Protein 6LX0 (pdb70)

Structure (mmCIF, N/CA/C/O backbone):
data_6LX0
#
_entry.id   6LX0
#
_cell.length_a   47.301
_cell.length_b   47.301
_cell.length_c   120.500
_cell.angle_alpha   90.000
_cell.angle_beta   90.000
_cell.angle_gamma   90.000
#
_symmetry.space_group_name_H-M   'P 43 21 2'
#
loop_
_entity.id
_entity.type
_entity.pdbx_description
1 polymer 'Membrane protein'
2 water water
#
loop_
_atom_site.group_PDB
_atom_site.id
_atom_site.type_symbol
_atom_site.label_atom_id
_atom_site.label_alt_id
_atom_site.label_comp_id
_atom_site.label_asym_id
_atom_site.label_entity_id
_atom_site.label_seq_id
_atom_site.pdbx_PDB_ins_code
_atom_site.Cartn_x
_atom_site.Cartn_y
_atom_site.Cartn_z
_atom_site.occupancy
_atom_site.B_iso_or_equiv
_atom_site.auth_seq_id
_atom_site.auth_comp_id
_atom_site.auth_asym_id
_atom_site.auth_atom_id
_atom_site.pdbx_PDB_model_num
ATOM 1 N N . ASN A 1 77 ? 23.318 -6.569 -9.162 1.00 39.10 8 ASN A N 1
ATOM 2 C CA . ASN A 1 77 ? 23.031 -6.314 -10.569 1.00 36.09 8 ASN A CA 1
ATOM 3 C C . ASN A 1 77 ? 23.876 -7.244 -11.452 1.00 44.70 8 ASN A C 1
ATOM 4 O O . ASN A 1 77 ? 25.106 -7.106 -11.518 1.00 45.92 8 ASN A O 1
ATOM 9 N N . TYR A 1 78 ? 23.235 -8.179 -12.162 1.00 34.27 9 TYR A N 1
ATOM 10 C CA . TYR A 1 78 ? 23.976 -9.218 -12.872 1.00 32.31 9 TYR A CA 1
ATOM 11 C C . TYR A 1 78 ? 23.379 -9.454 -14.251 1.00 30.98 9 TYR A C 1
ATOM 12 O O . TYR A 1 78 ? 22.193 -9.202 -14.490 1.00 26.40 9 TYR A O 1
ATOM 21 N N . LYS A 1 79 ? 24.228 -9.942 -15.157 1.00 28.48 10 LYS A N 1
ATOM 22 C CA . LYS A 1 79 ? 23.830 -10.34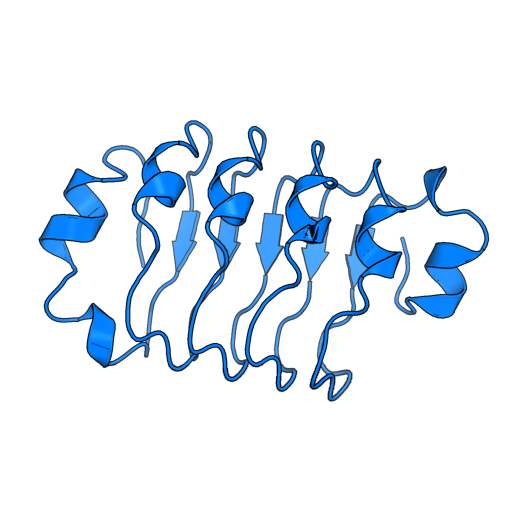5 -16.501 1.00 28.47 10 LYS A CA 1
ATOM 23 C C . LYS A 1 79 ? 24.077 -11.821 -16.757 1.00 33.77 10 LYS A C 1
ATOM 24 O O . LYS A 1 79 ? 23.948 -12.274 -17.903 1.00 32.73 10 LYS A O 1
ATOM 30 N N . ASP A 1 80 ? 24.487 -12.572 -15.744 1.00 31.21 11 ASP A N 1
ATOM 31 C CA . ASP A 1 80 ? 24.840 -13.968 -15.938 1.00 28.20 11 ASP A CA 1
ATOM 32 C C . ASP A 1 80 ? 24.336 -14.744 -14.738 1.00 28.54 11 ASP A C 1
ATOM 33 O O . ASP A 1 80 ? 24.572 -14.342 -13.596 1.00 25.21 11 ASP A O 1
ATOM 38 N N . LEU A 1 81 ? 23.628 -15.844 -15.001 1.00 26.56 12 LEU A N 1
ATOM 39 C CA . LEU A 1 81 ? 23.025 -16.597 -13.910 1.00 23.72 12 LEU A CA 1
ATOM 40 C C . LEU A 1 81 ? 24.096 -17.300 -13.088 1.00 25.41 12 LEU A C 1
ATOM 41 O O . LEU A 1 81 ? 24.087 -17.235 -11.853 1.00 25.51 12 LEU A O 1
ATOM 46 N N . ALA A 1 82 ? 25.043 -17.957 -13.763 1.00 27.94 13 ALA A N 1
ATOM 47 C CA . ALA A 1 82 ? 26.169 -18.571 -13.068 1.00 31.39 13 ALA A CA 1
ATOM 48 C C . ALA A 1 82 ? 26.859 -17.568 -12.157 1.00 31.81 13 ALA A C 1
ATOM 49 O O . ALA A 1 82 ? 27.165 -17.872 -10.998 1.00 30.54 13 ALA A O 1
ATOM 51 N N . GLU A 1 83 ? 27.087 -16.354 -12.659 1.00 32.40 14 GLU A N 1
ATOM 52 C CA . GLU A 1 83 ? 27.723 -15.324 -11.849 1.00 32.80 14 GLU A CA 1
ATOM 53 C C . GLU A 1 83 ? 26.842 -14.929 -10.672 1.00 33.82 14 GLU A C 1
ATOM 54 O O . GLU A 1 83 ? 27.324 -14.811 -9.537 1.00 32.32 14 GLU A O 1
ATOM 60 N N . ALA A 1 84 ? 25.547 -14.724 -10.924 1.00 26.73 15 ALA A N 1
ATOM 61 C CA . ALA A 1 84 ? 24.626 -14.375 -9.848 1.00 28.28 15 ALA A CA 1
ATOM 62 C C . ALA A 1 84 ? 24.625 -15.438 -8.757 1.00 31.64 15 ALA A C 1
ATOM 63 O O . ALA A 1 84 ? 24.571 -15.115 -7.565 1.00 28.38 15 ALA A O 1
ATOM 65 N N . LEU A 1 85 ? 24.703 -16.711 -9.146 1.00 29.35 16 LEU A N 1
ATOM 66 C CA . LEU A 1 85 ? 24.582 -17.809 -8.194 1.00 30.75 16 LEU A CA 1
ATOM 67 C C . LEU A 1 85 ? 25.793 -17.955 -7.282 1.00 37.47 16 LEU A C 1
ATOM 68 O O . LEU A 1 85 ? 25.731 -18.734 -6.326 1.00 39.31 16 LEU A O 1
ATOM 73 N N . GLN A 1 86 ? 26.889 -17.240 -7.548 1.00 37.91 17 GLN A N 1
ATOM 74 C CA . GLN A 1 86 ? 28.043 -17.327 -6.658 1.00 45.42 17 GLN A CA 1
ATOM 75 C C . GLN A 1 86 ? 27.762 -16.662 -5.314 1.00 46.74 17 GLN A C 1
ATOM 76 O O . GLN A 1 86 ? 28.320 -17.079 -4.293 1.00 48.69 17 GLN A O 1
ATOM 82 N N . ASN A 1 87 ? 26.912 -15.633 -5.291 1.00 40.69 18 ASN A N 1
ATOM 83 C CA . ASN A 1 87 ? 26.442 -15.020 -4.046 1.00 44.25 18 ASN A CA 1
ATOM 84 C C . ASN A 1 87 ? 24.949 -14.771 -4.171 1.00 38.23 18 ASN A C 1
ATOM 85 O O . ASN A 1 87 ? 24.501 -13.624 -4.277 1.00 38.36 18 ASN A O 1
ATOM 90 N N . PRO A 1 88 ? 24.141 -15.835 -4.128 1.00 39.69 19 PRO A N 1
ATOM 91 C CA . PRO A 1 88 ? 22.717 -15.701 -4.484 1.00 37.16 19 PRO A CA 1
ATOM 92 C C . PRO A 1 88 ? 21.951 -14.698 -3.645 1.00 35.27 19 PRO A C 1
ATOM 93 O O . PRO A 1 88 ? 20.869 -14.270 -4.063 1.00 33.17 19 PRO A O 1
ATOM 97 N N . LYS A 1 89 ? 22.462 -14.306 -2.483 1.00 37.46 20 LYS A N 1
ATOM 98 C CA . LYS A 1 89 ? 21.707 -13.419 -1.613 1.00 38.15 20 LYS A CA 1
ATOM 99 C C . LYS A 1 89 ? 22.011 -11.945 -1.851 1.00 36.93 20 LYS A C 1
ATOM 100 O O . LYS A 1 89 ? 21.297 -11.087 -1.319 1.00 40.19 20 LYS A O 1
ATOM 106 N N . GLU A 1 90 ? 23.027 -11.633 -2.647 1.00 33.38 21 GLU A N 1
ATOM 107 C CA . GLU A 1 90 ? 23.374 -10.261 -2.980 1.00 34.53 21 GLU A CA 1
ATOM 108 C C . GLU A 1 90 ? 22.752 -9.790 -4.293 1.00 36.10 21 GLU A C 1
ATOM 109 O O . GLU A 1 90 ? 22.974 -8.642 -4.696 1.00 33.57 21 GLU A O 1
ATOM 115 N N . VAL A 1 91 ? 21.985 -10.634 -4.971 1.00 25.82 22 VAL A N 1
ATOM 116 C CA . VAL A 1 91 ? 21.461 -10.306 -6.292 1.00 22.27 22 VAL A CA 1
ATOM 117 C C . VAL A 1 91 ? 20.061 -9.736 -6.127 1.00 20.85 22 VAL A C 1
ATOM 118 O O . VAL A 1 91 ? 19.152 -10.429 -5.652 1.00 19.40 22 VAL A O 1
ATOM 122 N N . ARG A 1 92 ? 19.883 -8.478 -6.535 1.00 24.11 23 ARG A N 1
ATOM 123 C CA . ARG A 1 92 ? 18.571 -7.846 -6.572 1.00 19.57 23 ARG A CA 1
ATOM 124 C C . ARG A 1 92 ? 18.070 -7.563 -7.980 1.00 16.07 23 ARG A C 1
ATOM 125 O O . ARG A 1 92 ? 16.860 -7.438 -8.172 1.00 17.91 23 ARG A O 1
ATOM 133 N N . ILE A 1 93 ? 18.955 -7.446 -8.955 1.00 15.57 24 ILE A N 1
ATOM 134 C CA . ILE A 1 93 ? 18.574 -7.166 -10.332 1.00 19.42 24 ILE A CA 1
ATOM 135 C C . ILE A 1 93 ? 19.317 -8.138 -11.229 1.00 19.37 24 ILE A C 1
ATOM 136 O O . ILE A 1 93 ? 20.549 -8.226 -11.168 1.00 17.36 24 ILE A O 1
ATOM 141 N N . LEU A 1 94 ? 18.573 -8.844 -12.084 1.00 15.77 25 LEU A N 1
ATOM 142 C CA . LEU A 1 94 ? 19.158 -9.833 -12.980 1.00 16.28 25 LEU A CA 1
ATOM 143 C C . LEU A 1 94 ? 18.574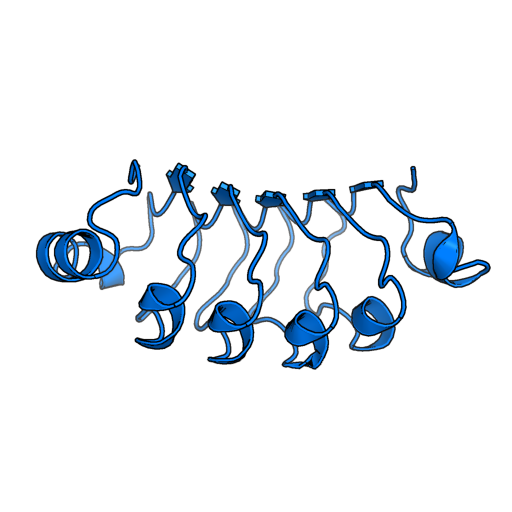 -9.645 -14.367 1.00 17.70 25 LEU A C 1
ATOM 144 O O . LEU A 1 94 ? 17.353 -9.683 -14.530 1.00 14.92 25 LEU A O 1
ATOM 149 N N . ASP A 1 95 ? 19.444 -9.447 -15.350 1.00 15.88 26 ASP A N 1
ATOM 150 C CA . ASP A 1 95 ? 19.059 -9.224 -16.740 1.00 18.02 26 ASP A CA 1
ATOM 151 C C . ASP A 1 95 ? 19.588 -10.392 -17.559 1.00 19.66 26 ASP A C 1
ATOM 152 O O . ASP A 1 95 ? 20.764 -10.417 -17.935 1.00 23.79 26 ASP A O 1
ATOM 157 N N . LEU A 1 96 ? 18.709 -11.353 -17.844 1.00 16.93 27 LEU A N 1
ATOM 158 C CA . LEU A 1 96 ? 19.027 -12.472 -18.715 1.00 17.12 27 LEU A CA 1
ATOM 159 C C . LEU A 1 96 ? 18.362 -12.351 -20.085 1.00 19.06 27 LEU A C 1
ATOM 160 O O . LEU A 1 96 ? 18.142 -13.362 -20.751 1.00 17.16 27 LEU A O 1
ATOM 165 N N . SER A 1 97 ? 18.058 -11.138 -20.531 1.00 19.10 28 SER A N 1
ATOM 166 C CA . SER A 1 97 ? 17.404 -10.979 -21.825 1.00 17.81 28 SER A CA 1
ATOM 167 C C . SER A 1 97 ? 18.369 -11.312 -22.958 1.00 21.18 28 SER A C 1
ATOM 168 O O . SER A 1 97 ? 19.588 -11.186 -22.818 1.00 18.10 28 SER A O 1
ATOM 171 N N . GLU A 1 98 ? 17.812 -11.795 -24.073 1.00 16.07 29 GLU A N 1
ATOM 172 C CA . GLU A 1 98 ? 18.590 -12.039 -25.283 1.00 19.88 29 GLU A CA 1
ATOM 173 C C . GLU A 1 98 ? 19.716 -13.046 -25.041 1.00 25.36 29 GLU A C 1
ATOM 174 O O . GLU A 1 98 ? 20.826 -12.891 -25.551 1.00 21.53 29 GLU A O 1
ATOM 180 N N . ASN A 1 99 ? 19.432 -14.099 -24.265 1.00 22.59 30 ASN A N 1
ATOM 181 C CA . ASN A 1 99 ? 20.435 -15.107 -23.939 1.00 24.10 30 ASN A CA 1
ATOM 182 C C . ASN A 1 99 ? 20.119 -16.475 -24.535 1.00 29.83 30 ASN A C 1
ATOM 183 O O . ASN A 1 99 ? 20.768 -17.463 -24.163 1.00 26.46 30 ASN A O 1
ATOM 188 N N . GLN A 1 100 ? 19.134 -16.557 -25.437 1.00 23.18 31 GLN A N 1
ATOM 189 C CA . GLN A 1 100 ? 18.781 -17.793 -26.146 1.00 24.85 31 GLN A CA 1
ATOM 190 C C . GLN A 1 100 ? 18.400 -18.936 -25.197 1.00 26.11 31 GLN A C 1
ATOM 191 O O . GLN A 1 100 ? 18.624 -20.113 -25.504 1.00 27.09 31 GLN A O 1
ATOM 197 N N . LEU A 1 101 ? 17.790 -18.614 -24.059 1.00 20.21 32 LEU A N 1
ATOM 198 C CA . LEU A 1 101 ? 17.455 -19.629 -23.058 1.00 21.34 32 LEU A CA 1
ATOM 199 C C . LEU A 1 101 ? 16.218 -20.422 -23.464 1.00 19.33 32 LEU A C 1
ATOM 200 O O . LEU A 1 101 ? 15.180 -19.842 -23.802 1.00 18.63 32 LEU A O 1
ATOM 205 N N . THR A 1 102 ? 16.311 -21.753 -23.401 1.00 17.20 33 THR A N 1
ATOM 206 C CA . THR A 1 102 ? 15.125 -22.575 -23.593 1.00 18.68 33 THR A CA 1
ATOM 207 C C . THR A 1 102 ? 14.509 -23.044 -22.285 1.00 19.45 33 THR A C 1
ATOM 208 O O . THR A 1 102 ? 13.311 -23.340 -22.256 1.00 20.50 33 THR A O 1
ATOM 212 N N . ILE A 1 103 ? 15.283 -23.087 -21.205 1.00 18.06 34 ILE A N 1
ATOM 213 C CA . ILE A 1 103 ? 14.745 -23.343 -19.878 1.00 18.56 34 ILE A CA 1
ATOM 214 C C . ILE A 1 103 ? 15.327 -22.334 -18.902 1.00 17.10 34 ILE A C 1
ATOM 215 O O . ILE A 1 103 ? 16.435 -21.821 -19.084 1.00 17.71 34 ILE A O 1
ATOM 220 N N . LEU A 1 104 ? 14.570 -22.068 -17.846 1.00 15.16 35 LEU A N 1
ATOM 221 C CA . LEU A 1 104 ? 15.072 -21.297 -16.727 1.00 17.48 35 LEU A CA 1
ATOM 222 C C . LEU A 1 104 ? 15.457 -22.272 -15.630 1.00 19.05 35 LEU A C 1
ATOM 223 O O . LEU A 1 104 ? 14.564 -22.917 -15.051 1.00 16.77 35 LEU A O 1
ATOM 228 N N . PRO A 1 105 ? 16.746 -22.407 -15.302 1.00 18.57 36 PRO A N 1
ATOM 229 C CA . PRO A 1 105 ? 17.164 -23.398 -14.299 1.00 17.47 36 PRO A CA 1
ATOM 230 C C . PRO A 1 105 ? 16.467 -23.187 -12.966 1.00 21.14 36 PRO A C 1
ATOM 231 O O . PRO A 1 105 ? 16.273 -22.054 -12.505 1.00 15.94 36 PRO A O 1
ATOM 235 N N . LYS A 1 106 ? 16.114 -24.300 -12.330 1.00 18.72 37 LYS A N 1
ATOM 236 C CA . LYS A 1 106 ? 15.487 -24.247 -11.015 1.00 20.08 37 LYS A CA 1
ATOM 237 C C . LYS A 1 106 ? 16.367 -23.568 -9.966 1.00 19.50 37 LYS A C 1
ATOM 238 O O . LYS A 1 106 ? 15.848 -23.121 -8.936 1.00 19.94 37 LYS A O 1
ATOM 244 N N . GLU A 1 107 ? 17.677 -23.471 -10.206 1.00 18.04 38 GLU A N 1
ATOM 245 C CA . GLU A 1 107 ? 18.560 -22.743 -9.305 1.00 24.42 38 GLU A CA 1
ATOM 246 C C . GLU A 1 107 ? 18.227 -21.258 -9.221 1.00 23.06 38 GLU A C 1
ATOM 247 O O . GLU A 1 107 ? 18.732 -20.584 -8.314 1.00 22.54 38 GLU A O 1
ATOM 253 N N . ILE A 1 108 ? 17.412 -20.736 -10.142 1.00 18.45 39 ILE A N 1
ATOM 254 C CA . ILE A 1 108 ? 16.947 -19.354 -10.041 1.00 21.23 39 ILE A CA 1
ATOM 255 C C . ILE A 1 108 ? 16.295 -19.119 -8.686 1.00 20.42 39 ILE A C 1
ATOM 256 O O . ILE A 1 108 ? 16.326 -18.004 -8.159 1.00 22.67 39 ILE A O 1
ATOM 261 N N . GLY A 1 109 ? 15.725 -20.167 -8.084 1.00 19.68 40 GLY A N 1
ATOM 262 C CA . GLY A 1 109 ? 15.041 -20.043 -6.812 1.00 18.73 40 GLY A CA 1
ATOM 263 C C . GLY A 1 109 ? 15.933 -19.664 -5.648 1.00 18.91 40 GLY A C 1
ATOM 264 O O . GLY A 1 109 ? 15.409 -19.281 -4.601 1.00 20.47 40 GLY A O 1
ATOM 265 N N . LYS A 1 110 ? 17.254 -19.749 -5.793 1.00 19.19 41 LYS A N 1
ATOM 266 C CA . LYS A 1 110 ? 18.118 -19.364 -4.684 1.00 21.39 41 LYS A CA 1
ATOM 267 C C . LYS A 1 110 ? 18.299 -17.854 -4.575 1.00 24.80 41 LYS A C 1
ATOM 268 O O . LYS A 1 110 ? 18.806 -17.381 -3.549 1.00 22.82 41 LYS A O 1
ATOM 274 N N . LEU A 1 111 ? 17.878 -17.095 -5.591 1.00 17.72 42 LEU A N 1
ATOM 275 C CA . LEU A 1 111 ? 18.037 -15.636 -5.610 1.00 19.30 42 LEU A CA 1
ATOM 276 C C . LEU A 1 111 ? 16.858 -14.991 -4.882 1.00 20.30 42 LEU A C 1
ATOM 277 O O . LEU A 1 111 ? 16.018 -14.296 -5.460 1.00 20.32 42 LEU A O 1
ATOM 282 N N . GLN A 1 112 ? 16.807 -15.213 -3.573 1.00 17.29 43 GLN A N 1
ATOM 283 C CA . GLN A 1 112 ? 15.569 -14.853 -2.899 1.00 18.40 43 GLN A CA 1
ATOM 284 C C . GLN A 1 112 ? 15.459 -13.361 -2.595 1.00 14.69 43 GLN A C 1
ATOM 285 O O . GLN A 1 112 ? 14.390 -12.919 -2.176 1.00 19.23 43 GLN A O 1
ATOM 291 N N . LYS A 1 113 ? 16.497 -12.569 -2.841 1.00 18.49 44 LYS A N 1
ATOM 292 C CA . LYS A 1 113 ? 16.379 -11.114 -2.718 1.00 20.55 44 LYS A CA 1
ATOM 293 C C . LYS A 1 113 ? 16.040 -10.445 -4.040 1.00 22.01 44 LYS A C 1
ATOM 294 O O . LYS A 1 113 ? 15.945 -9.212 -4.095 1.00 17.79 44 LYS A O 1
ATOM 300 N N . LEU A 1 114 ? 15.873 -11.229 -5.100 1.00 18.35 45 LEU A N 1
ATOM 301 C CA . LEU A 1 114 ? 15.689 -10.678 -6.435 1.00 16.11 45 LEU A CA 1
ATOM 302 C C . LEU A 1 114 ? 14.442 -9.808 -6.475 1.00 16.33 45 LEU A C 1
ATOM 303 O O . LEU A 1 114 ? 13.368 -10.230 -6.038 1.00 16.32 45 LEU A O 1
ATOM 308 N N . GLN A 1 115 ? 14.585 -8.585 -6.993 1.00 15.93 46 GLN A N 1
ATOM 309 C CA . GLN A 1 115 ? 13.443 -7.686 -7.132 1.00 14.16 46 GLN A CA 1
ATOM 310 C C . GLN A 1 115 ? 13.032 -7.422 -8.576 1.00 12.51 46 GLN A C 1
ATOM 311 O O . GLN A 1 115 ? 11.848 -7.177 -8.834 1.00 14.53 46 GLN A O 1
ATOM 317 N N . LEU A 1 116 ? 13.960 -7.459 -9.521 1.00 13.64 47 LEU A N 1
ATOM 318 C CA . LEU A 1 116 ? 13.623 -7.290 -10.929 1.00 14.92 47 LEU A CA 1
ATOM 319 C C . LEU A 1 116 ? 14.350 -8.346 -11.741 1.00 14.75 47 LEU A C 1
ATOM 320 O O . LEU A 1 116 ? 15.573 -8.487 -11.625 1.00 17.04 47 LEU A O 1
ATOM 325 N N . LEU A 1 117 ? 13.603 -9.052 -12.593 1.00 12.41 48 LEU A N 1
ATOM 326 C CA . LE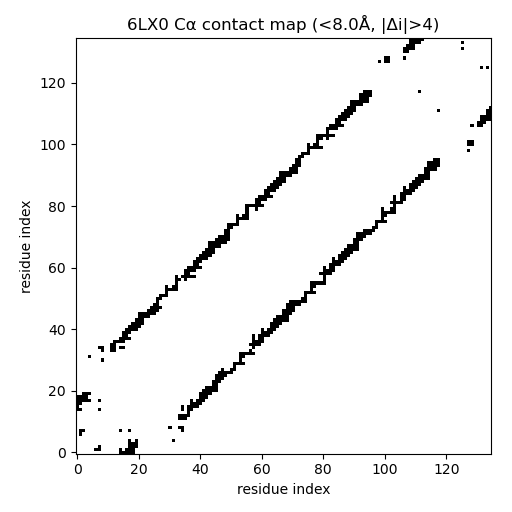U A 1 117 ? 14.134 -10.142 -13.412 1.00 13.32 48 LEU A CA 1
ATOM 327 C C . LEU A 1 117 ? 13.685 -9.928 -14.850 1.00 13.43 48 LEU A C 1
ATOM 328 O O . LEU A 1 117 ? 12.477 -9.907 -15.118 1.00 12.11 48 LEU A O 1
ATOM 333 N N . ASP A 1 118 ? 14.654 -9.777 -15.777 1.00 12.46 49 ASP A N 1
ATOM 334 C CA . ASP A 1 118 ? 14.372 -9.555 -17.202 1.00 14.82 49 ASP A CA 1
ATOM 335 C C . ASP A 1 118 ? 14.764 -10.818 -17.959 1.00 14.01 49 ASP A C 1
ATOM 336 O O . ASP A 1 118 ? 15.953 -11.143 -18.075 1.00 15.48 49 ASP A O 1
ATOM 341 N N . LEU A 1 119 ? 13.768 -11.512 -18.503 1.00 13.40 50 LEU A N 1
ATOM 342 C CA . LEU A 1 119 ? 13.989 -12.711 -19.303 1.00 14.02 50 LEU A CA 1
ATOM 343 C C . LEU A 1 119 ? 13.489 -12.539 -20.735 1.00 15.47 50 LEU A C 1
ATOM 344 O O . LEU A 1 119 ? 13.248 -13.531 -21.419 1.00 12.64 50 LEU A O 1
ATOM 349 N N . SER A 1 120 ? 13.324 -11.302 -21.198 1.00 14.74 51 SER A N 1
ATOM 350 C CA . SER A 1 120 ? 12.690 -11.100 -22.493 1.00 15.48 51 SER A CA 1
ATOM 351 C C . SER A 1 120 ? 13.611 -11.526 -23.641 1.00 16.74 51 SER A C 1
ATOM 352 O O . SER A 1 120 ? 14.836 -11.574 -23.512 1.00 15.15 51 SER A O 1
ATOM 355 N N . ARG A 1 121 ? 12.991 -11.844 -24.781 1.00 12.56 52 ARG A N 1
ATOM 356 C CA . ARG A 1 121 ? 13.699 -12.288 -25.986 1.00 15.27 52 ARG A CA 1
ATOM 357 C C . ARG A 1 121 ? 14.600 -13.495 -25.690 1.00 14.27 52 ARG A C 1
ATOM 358 O O . ARG A 1 121 ? 15.819 -13.458 -25.858 1.00 16.88 52 ARG A O 1
ATOM 366 N N . ASN A 1 122 ? 13.974 -14.567 -25.216 1.00 15.80 53 ASN A N 1
ATOM 367 C CA . ASN A 1 122 ? 14.634 -15.864 -25.084 1.00 16.08 53 ASN A CA 1
ATOM 368 C C . ASN A 1 122 ? 13.702 -16.865 -25.764 1.00 16.34 53 ASN A C 1
ATOM 369 O O . ASN A 1 122 ? 12.855 -16.505 -26.593 1.00 18.90 53 ASN A O 1
ATOM 374 N N . ARG A 1 123 ? 13.850 -18.163 -25.450 1.00 15.31 54 ARG A N 1
ATOM 375 C CA . ARG A 1 123 ? 12.997 -19.172 -26.075 1.00 17.12 54 ARG A CA 1
ATOM 376 C C . ARG A 1 123 ? 12.263 -20.005 -25.033 1.00 18.71 54 ARG A C 1
ATOM 377 O O . ARG A 1 123 ? 11.967 -21.175 -25.274 1.00 13.99 54 ARG A O 1
ATOM 385 N N . LEU A 1 124 ? 11.949 -19.404 -23.882 1.00 14.08 55 LEU A N 1
ATOM 386 C CA . LEU A 1 124 ? 11.371 -20.153 -22.774 1.00 16.92 55 LEU A CA 1
ATOM 387 C C . LEU A 1 124 ? 10.012 -20.730 -23.152 1.00 16.99 55 LEU A C 1
ATOM 388 O O . LEU A 1 124 ? 9.231 -20.100 -23.862 1.00 13.12 55 LEU A O 1
ATOM 393 N N . ILE A 1 125 ? 9.724 -21.927 -22.638 1.00 13.52 56 ILE A N 1
ATOM 394 C CA . ILE A 1 125 ? 8.470 -22.622 -22.909 1.00 15.08 56 ILE A CA 1
ATOM 395 C C . ILE A 1 125 ? 7.570 -22.576 -21.685 1.00 13.44 56 ILE A C 1
ATOM 396 O O . ILE A 1 125 ? 6.341 -22.517 -21.792 1.00 14.70 56 ILE A O 1
ATOM 401 N N . THR A 1 126 ? 8.170 -22.608 -20.507 1.00 13.13 57 THR A N 1
ATOM 402 C CA . THR A 1 126 ? 7.410 -22.392 -19.284 1.00 14.19 57 THR A CA 1
ATOM 403 C C . THR A 1 126 ? 8.398 -21.923 -18.222 1.00 13.77 57 THR A C 1
ATOM 404 O O . THR A 1 126 ? 9.554 -21.595 -18.526 1.00 14.37 57 THR A O 1
ATOM 408 N N . LEU A 1 127 ? 7.929 -21.855 -16.977 1.00 11.78 58 LEU A N 1
ATOM 409 C CA . LEU A 1 127 ? 8.750 -21.480 -15.842 1.00 13.94 58 LEU A CA 1
ATOM 410 C C . LEU A 1 127 ? 8.760 -22.611 -14.823 1.00 12.60 58 LEU A C 1
ATOM 411 O O . LEU A 1 127 ? 7.734 -23.270 -14.631 1.00 15.16 58 LEU A O 1
ATOM 416 N N . PRO A 1 128 ? 9.879 -22.851 -14.152 1.00 13.88 59 PRO A N 1
ATOM 417 C CA . PRO A 1 128 ? 9.884 -23.855 -13.081 1.00 16.00 59 PRO A CA 1
ATOM 418 C C . PRO A 1 128 ? 9.037 -23.394 -11.907 1.00 20.09 59 PRO A C 1
ATOM 419 O O . PRO A 1 128 ? 8.887 -22.194 -11.647 1.00 15.69 59 PRO A O 1
ATOM 423 N N . LYS A 1 129 ? 8.499 -24.370 -11.170 1.00 20.61 60 LYS A N 1
ATOM 424 C CA . LYS A 1 129 ? 7.680 -24.035 -10.013 1.00 23.17 60 LYS A CA 1
ATOM 425 C C . LYS A 1 129 ? 8.495 -23.321 -8.945 1.00 18.11 60 LYS A C 1
ATOM 426 O O . LYS A 1 129 ? 7.919 -22.602 -8.120 1.00 19.28 60 LYS A O 1
ATOM 432 N N . GLU A 1 130 ? 9.824 -23.461 -8.983 1.00 18.54 61 GLU A N 1
ATOM 433 C CA . GLU A 1 130 ? 10.724 -22.777 -8.060 1.00 18.60 61 GLU A CA 1
ATOM 434 C C . GLU A 1 130 ? 10.678 -21.262 -8.203 1.00 20.20 61 GLU A C 1
ATOM 435 O O . GLU A 1 130 ? 11.222 -20.559 -7.345 1.00 21.50 61 GLU A O 1
ATOM 441 N N . ILE A 1 131 ? 10.072 -20.747 -9.272 1.00 18.22 62 ILE A N 1
ATOM 442 C CA . ILE A 1 131 ? 9.851 -19.311 -9.377 1.00 20.37 62 ILE A CA 1
ATOM 443 C C . ILE A 1 131 ? 9.105 -18.795 -8.148 1.00 18.50 62 ILE A C 1
ATOM 444 O O . ILE A 1 131 ? 9.239 -17.626 -7.774 1.00 19.32 62 ILE A O 1
ATOM 449 N N . GLU A 1 132 ? 8.336 -19.663 -7.476 1.00 17.90 63 GLU A N 1
ATOM 450 C CA . GLU A 1 132 ? 7.604 -19.257 -6.282 1.00 18.77 63 GLU A CA 1
ATOM 451 C C . GLU A 1 132 ? 8.519 -18.733 -5.177 1.00 18.58 63 GLU A C 1
ATOM 452 O O . GLU A 1 132 ? 8.047 -18.009 -4.300 1.00 19.36 63 GLU A O 1
ATOM 458 N N . ARG A 1 133 ? 9.805 -19.078 -5.191 1.00 16.16 64 ARG A N 1
ATOM 459 C CA . ARG A 1 133 ? 10.695 -18.633 -4.120 1.00 20.49 64 ARG A CA 1
ATOM 460 C C . ARG A 1 133 ? 11.148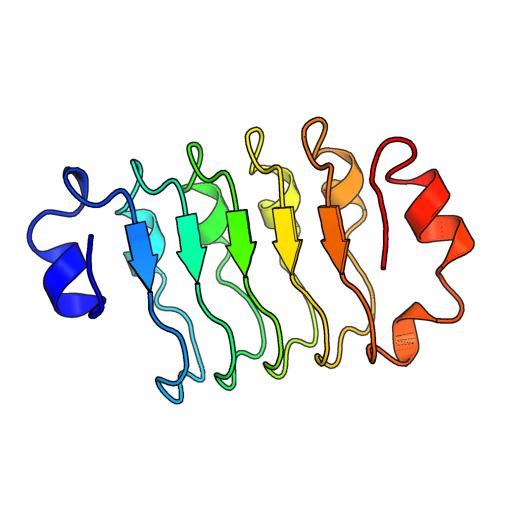 -17.183 -4.263 1.00 20.90 64 ARG A C 1
ATOM 461 O O . ARG A 1 133 ? 11.757 -16.649 -3.322 1.00 17.70 64 ARG A O 1
ATOM 469 N N . LEU A 1 134 ? 10.874 -16.541 -5.404 1.00 15.67 65 LEU A N 1
ATOM 470 C CA . LEU A 1 134 ? 11.280 -15.152 -5.645 1.00 17.36 65 LEU A CA 1
ATOM 471 C C . LEU A 1 134 ? 10.266 -14.203 -4.999 1.00 18.29 65 LEU A C 1
ATOM 472 O O . LEU A 1 134 ? 9.593 -13.400 -5.655 1.00 17.05 65 LEU A O 1
ATOM 477 N N . GLN A 1 135 ? 10.162 -14.317 -3.665 1.00 16.89 66 GLN A N 1
ATOM 478 C CA . GLN A 1 135 ? 9.100 -13.644 -2.925 1.00 17.05 66 GLN A CA 1
ATOM 479 C C . GLN A 1 135 ? 9.268 -12.133 -2.850 1.00 19.27 66 GLN A C 1
ATOM 480 O O . GLN A 1 135 ? 8.314 -11.436 -2.470 1.00 22.54 66 GLN A O 1
ATOM 486 N N . ASN A 1 136 ? 10.441 -11.612 -3.179 1.00 15.73 67 ASN A N 1
ATOM 487 C CA . ASN A 1 136 ? 10.661 -10.174 -3.232 1.00 17.46 67 ASN A CA 1
ATOM 488 C C . ASN A 1 136 ? 10.553 -9.604 -4.640 1.00 19.36 67 ASN A C 1
ATOM 489 O O . ASN A 1 136 ? 10.800 -8.405 -4.831 1.00 16.45 67 ASN A O 1
ATOM 494 N N . LEU A 1 137 ? 10.176 -10.424 -5.620 1.00 15.59 68 LEU A N 1
ATOM 495 C CA . LEU A 1 137 ? 10.181 -9.988 -7.010 1.00 14.40 68 LEU A CA 1
ATOM 496 C C . LEU A 1 137 ? 9.076 -8.968 -7.252 1.00 15.20 68 LEU A C 1
ATOM 497 O O . LEU A 1 137 ? 7.921 -9.194 -6.884 1.00 15.31 68 LEU A O 1
ATOM 502 N N . LEU A 1 138 ? 9.434 -7.859 -7.899 1.00 14.84 69 LEU A N 1
ATOM 503 C CA . LEU A 1 138 ? 8.519 -6.771 -8.209 1.00 13.11 69 LEU A CA 1
ATOM 504 C C . LEU A 1 138 ? 8.143 -6.689 -9.679 1.00 15.14 69 LEU A C 1
ATOM 505 O O . LEU A 1 138 ? 7.021 -6.278 -9.998 1.00 13.95 69 LEU A O 1
ATOM 510 N N . SER A 1 139 ? 9.071 -7.020 -10.580 1.00 13.81 70 SER A N 1
ATOM 511 C CA . SER A 1 139 ? 8.817 -6.969 -12.017 1.00 14.62 70 SER A CA 1
ATOM 512 C C . SER A 1 139 ? 9.397 -8.227 -12.631 1.00 14.80 70 SER A C 1
ATOM 513 O O . SER A 1 139 ? 10.525 -8.600 -12.309 1.00 12.98 70 SER A O 1
ATOM 516 N N . LEU A 1 140 ? 8.637 -8.871 -13.518 1.00 15.53 71 LEU A N 1
ATOM 517 C CA . LEU A 1 140 ? 9.082 -10.079 -14.213 1.00 11.12 71 LEU A CA 1
ATOM 518 C C . LEU A 1 140 ? 8.777 -9.885 -15.693 1.00 13.69 71 LEU A C 1
ATOM 519 O O . LEU A 1 140 ? 7.607 -9.760 -16.072 1.00 12.23 71 LEU A O 1
ATOM 524 N N . ASP A 1 141 ? 9.821 -9.827 -16.528 1.00 12.29 72 ASP A N 1
ATOM 525 C CA . ASP A 1 141 ? 9.664 -9.564 -17.958 1.00 12.64 72 ASP A CA 1
ATOM 526 C C . ASP A 1 141 ? 9.916 -10.863 -18.721 1.00 12.35 72 ASP A C 1
ATOM 527 O O . ASP A 1 141 ? 11.057 -11.331 -18.808 1.00 13.77 72 ASP A O 1
ATOM 532 N N . LEU A 1 142 ? 8.848 -11.426 -19.286 1.00 11.08 73 LEU A N 1
ATOM 533 C CA . LEU A 1 142 ? 8.923 -12.612 -20.127 1.00 11.76 73 LEU A CA 1
ATOM 534 C C . LEU A 1 142 ? 8.476 -12.314 -21.559 1.00 14.89 73 LEU A C 1
ATOM 535 O O . LEU A 1 142 ? 8.121 -13.235 -22.305 1.00 11.58 73 LEU A O 1
ATOM 540 N N . ASN A 1 143 ? 8.482 -11.036 -21.950 1.00 13.30 74 ASN A N 1
ATOM 541 C CA . ASN A 1 143 ? 8.073 -10.658 -23.297 1.00 13.40 74 ASN A CA 1
ATOM 542 C C . ASN A 1 143 ? 8.910 -11.397 -24.335 1.00 15.19 74 ASN A C 1
ATOM 543 O O . ASN A 1 143 ? 10.115 -11.579 -24.160 1.00 12.53 74 ASN A O 1
ATOM 548 N N . GLU A 1 144 ? 8.265 -11.821 -25.429 1.00 13.21 75 GLU A N 1
ATOM 549 C CA . GLU A 1 144 ? 8.977 -12.388 -26.581 1.00 15.18 75 GLU A CA 1
ATOM 550 C C . GLU A 1 144 ? 9.757 -13.654 -26.206 1.00 14.22 75 GLU A C 1
ATOM 551 O O . GLU A 1 144 ? 10.965 -13.776 -26.434 1.00 15.13 75 GLU A O 1
ATOM 557 N N . ASN A 1 145 ? 9.040 -14.609 -25.625 1.00 14.46 76 ASN A N 1
ATOM 558 C CA . ASN A 1 145 ? 9.565 -15.962 -25.484 1.00 11.97 76 ASN A CA 1
ATOM 559 C C . ASN A 1 145 ? 8.678 -16.915 -26.276 1.00 15.57 76 ASN A C 1
ATOM 560 O O . ASN A 1 145 ? 8.083 -16.507 -27.281 1.00 13.84 76 ASN A O 1
ATOM 565 N N . GLN A 1 146 ? 8.577 -18.175 -25.845 1.00 16.37 77 GLN A N 1
ATOM 566 C CA . GLN A 1 146 ? 7.714 -19.163 -26.499 1.00 16.98 77 GLN A CA 1
ATOM 5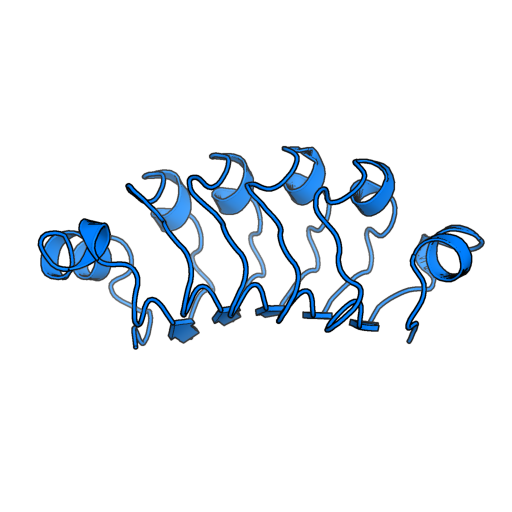67 C C . GLN A 1 146 ? 6.815 -19.840 -25.473 1.00 17.50 77 GLN A C 1
ATOM 568 O O . GLN A 1 146 ? 6.503 -21.033 -25.578 1.00 16.81 77 GLN A O 1
ATOM 574 N N . LEU A 1 147 ? 6.376 -19.081 -24.470 1.00 14.83 78 LEU A N 1
ATOM 575 C CA . LEU A 1 147 ? 5.669 -19.666 -23.334 1.00 12.87 78 LEU A CA 1
ATOM 576 C C . LEU A 1 147 ? 4.313 -20.220 -23.760 1.00 14.36 78 LEU A C 1
ATOM 577 O O . LEU A 1 147 ? 3.525 -19.528 -24.414 1.00 13.68 78 LEU A O 1
ATOM 582 N N . THR A 1 148 ? 4.038 -21.474 -23.394 1.00 15.47 79 THR A N 1
ATOM 583 C CA . THR A 1 148 ? 2.713 -22.045 -23.621 1.00 18.23 79 THR A CA 1
ATOM 584 C C . THR A 1 148 ? 1.863 -22.118 -22.369 1.00 15.97 79 THR A C 1
ATOM 585 O O . THR A 1 148 ? 0.627 -22.117 -22.468 1.00 14.33 79 THR A O 1
ATOM 589 N N . THR A 1 149 ? 2.490 -22.153 -21.203 1.00 15.04 80 THR A N 1
ATOM 590 C CA . THR A 1 149 ? 1.776 -22.238 -19.945 1.00 16.66 80 THR A CA 1
ATOM 591 C C . THR A 1 149 ? 2.661 -21.643 -18.858 1.00 18.89 80 THR A C 1
ATOM 592 O O . THR A 1 149 ? 3.891 -21.631 -18.976 1.00 18.85 80 THR A O 1
ATOM 596 N N . LEU A 1 150 ? 2.029 -21.113 -17.843 1.00 17.63 81 LEU A N 1
ATOM 597 C CA . LEU A 1 150 ? 2.656 -20.668 -16.610 1.00 18.44 81 LEU A CA 1
ATOM 598 C C . LEU A 1 150 ? 2.276 -21.622 -15.490 1.00 24.29 81 LEU A C 1
ATOM 599 O O . LEU A 1 150 ? 1.127 -22.075 -15.442 1.00 23.16 81 LEU A O 1
ATOM 604 N N . PRO A 1 151 ? 3.194 -21.949 -14.587 1.00 21.10 82 PRO A N 1
ATOM 605 C CA . PRO A 1 151 ? 2.815 -22.771 -13.437 1.00 23.51 82 PRO A CA 1
ATOM 606 C C . PRO A 1 151 ? 1.912 -21.982 -12.513 1.00 21.83 82 PRO A C 1
ATOM 607 O O . PRO A 1 151 ? 1.976 -20.749 -12.463 1.00 18.95 82 PRO A O 1
ATOM 611 N N . LYS A 1 152 ? 1.065 -22.710 -11.773 1.00 20.29 83 LYS A N 1
ATOM 612 C CA . LYS A 1 152 ? 0.169 -22.049 -10.824 1.00 24.22 83 LYS A CA 1
ATOM 613 C C . LYS A 1 152 ? 0.950 -21.283 -9.781 1.00 20.07 83 LYS A C 1
ATOM 614 O O . LYS A 1 152 ? 0.426 -20.329 -9.187 1.00 22.25 83 LYS A O 1
ATOM 620 N N . GLU A 1 153 ? 2.192 -21.710 -9.524 1.00 19.88 84 GLU A N 1
ATOM 621 C CA . GLU A 1 153 ? 3.055 -21.069 -8.536 1.00 18.33 84 GLU A CA 1
ATOM 622 C C . GLU A 1 153 ? 3.315 -19.595 -8.845 1.00 22.99 84 GLU A C 1
ATOM 623 O O . GLU A 1 153 ? 3.761 -18.860 -7.956 1.00 20.47 84 GLU A O 1
ATOM 629 N N . ILE A 1 154 ? 3.054 -19.146 -10.077 1.00 21.64 85 ILE A N 1
ATOM 630 C CA . ILE A 1 154 ? 3.183 -17.721 -10.385 1.00 21.76 85 ILE A CA 1
ATOM 631 C C . ILE A 1 154 ? 2.296 -16.881 -9.465 1.00 25.68 85 ILE A C 1
ATOM 632 O O . ILE A 1 154 ? 2.642 -15.742 -9.117 1.00 23.71 85 ILE A O 1
ATOM 637 N N . GLY A 1 155 ? 1.166 -17.433 -9.024 1.00 20.44 86 GLY A N 1
ATOM 638 C CA . GLY A 1 155 ? 0.272 -16.705 -8.140 1.00 20.86 86 GLY A CA 1
ATOM 639 C C . GLY A 1 155 ? 0.783 -16.519 -6.722 1.00 24.49 86 GLY A C 1
ATOM 640 O O . GLY A 1 155 ? 0.142 -15.808 -5.943 1.00 27.81 86 GLY A O 1
ATOM 641 N N . LYS A 1 156 ? 1.899 -17.143 -6.362 1.00 19.69 87 LYS A N 1
ATOM 642 C CA . LYS A 1 156 ? 2.488 -16.928 -5.048 1.00 25.33 87 LYS A CA 1
ATOM 643 C C . LYS A 1 156 ? 3.384 -15.695 -4.975 1.00 25.88 87 LYS A C 1
ATOM 644 O O . LYS A 1 156 ? 3.861 -15.366 -3.883 1.00 24.43 87 LYS A O 1
ATOM 650 N N . LEU A 1 157 ? 3.631 -15.011 -6.097 1.00 22.23 88 LEU A N 1
ATOM 651 C CA . LEU A 1 157 ? 4.579 -13.889 -6.136 1.00 17.59 88 LEU A CA 1
ATOM 652 C C . LEU A 1 157 ? 3.897 -12.638 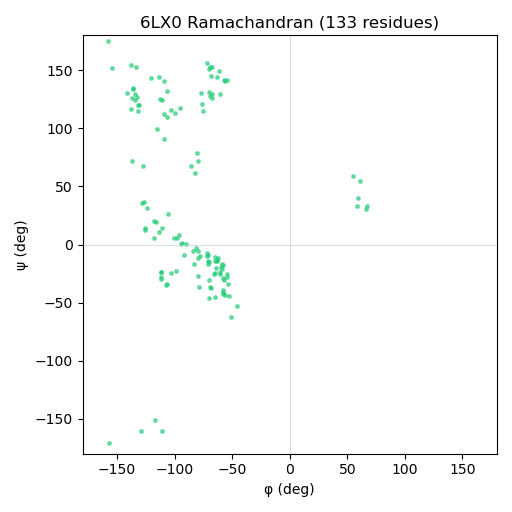-5.589 1.00 20.00 88 LEU A C 1
ATOM 653 O O . LEU A 1 157 ? 3.590 -11.692 -6.318 1.00 21.23 88 LEU A O 1
ATOM 658 N N . GLN A 1 158 ? 3.698 -12.645 -4.260 1.00 22.41 89 GLN A N 1
ATOM 659 C CA . GLN A 1 158 ? 2.833 -11.675 -3.586 1.00 24.60 89 GLN A CA 1
ATOM 660 C C . GLN A 1 158 ? 3.195 -10.229 -3.908 1.00 18.34 89 GLN A C 1
ATOM 661 O O . GLN A 1 158 ? 2.312 -9.365 -3.950 1.00 20.96 89 GLN A O 1
ATOM 667 N N . LYS A 1 159 ? 4.477 -9.932 -4.102 1.00 17.33 90 LYS A N 1
ATOM 668 C CA . LYS A 1 159 ? 4.909 -8.551 -4.280 1.00 16.86 90 LYS A CA 1
ATOM 669 C C . LYS A 1 159 ? 4.907 -8.117 -5.740 1.00 21.51 90 LYS A C 1
ATOM 670 O O . LYS A 1 159 ? 5.243 -6.959 -6.030 1.00 17.15 90 LYS A O 1
ATOM 676 N N . LEU A 1 160 ? 4.517 -8.996 -6.657 1.00 15.50 91 LEU A N 1
ATOM 677 C CA . LEU A 1 160 ? 4.740 -8.730 -8.073 1.00 17.52 91 LEU A CA 1
ATOM 678 C C . LEU A 1 160 ? 3.846 -7.595 -8.541 1.00 17.53 91 LEU A C 1
ATOM 679 O O . LEU A 1 160 ? 2.629 -7.635 -8.329 1.00 17.90 91 LEU A O 1
ATOM 684 N N . GLN A 1 161 ? 4.450 -6.582 -9.186 1.00 15.47 92 GLN A N 1
ATOM 685 C CA . GLN A 1 161 ? 3.705 -5.438 -9.698 1.00 17.66 92 GLN A CA 1
ATOM 686 C C . GLN A 1 161 ? 3.660 -5.345 -11.213 1.00 15.56 92 GLN A C 1
ATOM 687 O O . GLN A 1 161 ? 2.743 -4.713 -11.744 1.00 13.57 92 GLN A O 1
ATOM 693 N N . GLU A 1 162 ? 4.616 -5.938 -11.915 1.00 13.86 93 GLU A N 1
ATOM 694 C CA . GLU A 1 162 ? 4.634 -5.879 -13.368 1.00 14.77 93 GLU A CA 1
ATOM 695 C C . GLU A 1 162 ? 4.961 -7.253 -13.917 1.00 13.86 93 GLU A C 1
ATOM 696 O O . GLU A 1 162 ? 5.895 -7.902 -13.443 1.00 15.17 93 GLU A O 1
ATOM 702 N N . LEU A 1 163 ? 4.203 -7.683 -14.914 1.00 10.50 94 LEU A N 1
ATOM 703 C CA . LEU A 1 163 ? 4.428 -8.982 -15.531 1.00 12.66 94 LEU A CA 1
ATOM 704 C C . LEU A 1 163 ? 4.293 -8.806 -17.035 1.00 13.62 94 LEU A C 1
ATOM 705 O O . LEU A 1 163 ? 3.229 -8.429 -17.530 1.00 14.89 94 LEU A O 1
ATOM 710 N N . GLY A 1 164 ? 5.379 -9.038 -17.772 1.00 14.50 95 GLY A N 1
ATOM 711 C CA . GLY A 1 164 ? 5.367 -8.860 -19.209 1.00 11.71 95 GLY A CA 1
ATOM 712 C C . GLY A 1 164 ? 5.276 -10.228 -19.857 1.00 12.45 95 GLY A C 1
ATOM 713 O O . GLY A 1 164 ? 6.189 -11.040 -19.728 1.00 11.72 95 GLY A O 1
ATOM 714 N N . LEU A 1 165 ? 4.173 -10.471 -20.563 1.00 14.00 96 LEU A N 1
ATOM 715 C CA . LEU A 1 165 ? 3.951 -11.751 -21.227 1.00 11.05 96 LEU A CA 1
ATOM 716 C C . LEU A 1 165 ? 3.662 -11.585 -22.718 1.00 15.59 96 LEU A C 1
ATOM 717 O O . LEU A 1 165 ? 3.206 -12.533 -23.358 1.00 13.28 96 LEU A O 1
ATOM 722 N N . SER A 1 166 ? 3.928 -10.406 -23.283 1.00 16.39 97 SER A N 1
ATOM 723 C CA . SER A 1 166 ? 3.658 -10.154 -24.694 1.00 15.83 97 SER A CA 1
ATOM 724 C C . SER A 1 166 ? 4.464 -11.081 -25.593 1.00 17.20 97 SER A C 1
ATOM 725 O O . SER A 1 166 ? 5.579 -11.491 -25.261 1.00 14.42 97 SER A O 1
ATOM 728 N N . GLY A 1 167 ? 3.889 -11.400 -26.752 1.00 15.48 98 GLY A N 1
ATOM 729 C CA . GLY A 1 167 ? 4.606 -12.160 -27.765 1.00 17.94 98 GLY A CA 1
ATOM 730 C C . GLY A 1 167 ? 4.928 -13.600 -27.410 1.00 17.74 98 GLY A C 1
ATOM 731 O O . GLY A 1 167 ? 5.972 -14.112 -27.825 1.00 19.11 98 GLY A O 1
ATOM 732 N N . ASN A 1 168 ? 4.069 -14.272 -26.649 1.00 14.29 99 ASN A N 1
ATOM 733 C CA . ASN A 1 168 ? 4.306 -15.674 -26.326 1.00 13.59 99 ASN A CA 1
ATOM 734 C C . ASN A 1 168 ? 3.259 -16.526 -27.041 1.00 17.31 99 ASN A C 1
ATOM 735 O O . ASN A 1 168 ? 2.663 -16.078 -28.026 1.00 16.98 99 ASN A O 1
ATOM 740 N N . ARG A 1 169 ? 3.053 -17.760 -26.564 1.00 16.65 100 ARG A N 1
ATOM 741 C CA . ARG A 1 169 ? 2.112 -18.700 -27.167 1.00 17.98 100 ARG A CA 1
ATOM 742 C C . ARG A 1 169 ? 1.137 -19.218 -26.125 1.00 15.81 100 ARG A C 1
ATOM 743 O O . ARG A 1 169 ? 0.786 -20.399 -26.116 1.00 16.38 100 ARG A O 1
ATOM 751 N N . LEU A 1 170 ? 0.733 -18.367 -25.190 1.00 16.21 101 LEU A N 1
ATOM 752 C CA . LEU A 1 170 ? 0.017 -18.853 -24.017 1.00 16.73 101 LEU A CA 1
ATOM 753 C C . LEU A 1 170 ? -1.358 -19.388 -24.403 1.00 19.90 101 LEU A C 1
ATOM 754 O O . LEU A 1 170 ? -2.137 -18.691 -25.048 1.00 17.97 101 LEU A O 1
ATOM 759 N N . ILE A 1 171 ? -1.650 -20.634 -24.009 1.00 20.64 102 ILE A N 1
ATOM 760 C CA . ILE A 1 171 ? -2.980 -21.197 -24.257 1.00 24.46 102 ILE A CA 1
ATOM 761 C C . ILE A 1 171 ? -3.991 -20.674 -23.241 1.00 26.71 102 ILE A C 1
ATOM 762 O O . ILE A 1 171 ? -5.159 -20.445 -23.577 1.00 23.71 102 ILE A O 1
ATOM 767 N N . THR A 1 172 ? -3.566 -20.482 -21.992 1.00 27.57 103 THR A N 1
ATOM 768 C CA . THR A 1 172 ? -4.418 -19.929 -20.946 1.00 28.48 103 THR A CA 1
ATOM 769 C C . THR A 1 172 ? -3.507 -19.342 -19.876 1.00 26.18 103 THR A C 1
ATOM 770 O O . THR A 1 172 ? -2.281 -19.458 -19.954 1.00 24.84 103 THR A O 1
ATOM 774 N N . LEU A 1 173 ? -4.123 -18.699 -18.867 1.00 25.94 104 LEU A N 1
ATOM 775 C CA . LEU A 1 173 ? -3.457 -18.290 -17.641 1.00 22.70 104 LEU A CA 1
ATOM 776 C C . LEU A 1 173 ? -4.032 -19.078 -16.469 1.00 25.27 104 LEU A C 1
ATOM 777 O O . LEU A 1 173 ? -5.227 -19.387 -16.463 1.00 27.00 104 LEU A O 1
ATOM 782 N N . PRO A 1 174 ? -3.223 -19.446 -15.474 1.00 25.27 105 PRO A N 1
ATOM 783 C CA . PRO A 1 174 ? -3.787 -20.138 -14.308 1.00 28.10 105 PRO A CA 1
ATOM 784 C C . PRO A 1 174 ? -4.671 -19.204 -13.498 1.00 28.63 105 PRO A C 1
ATOM 785 O O . PRO A 1 174 ? -4.407 -18.000 -13.398 1.00 21.52 105 PRO A O 1
ATOM 789 N N . LYS A 1 175 ? -5.745 -19.772 -12.931 1.00 27.91 106 LYS A N 1
ATOM 790 C CA . LYS A 1 175 ? -6.650 -18.982 -12.097 1.00 29.82 106 LYS A CA 1
ATOM 791 C C . LYS A 1 175 ? -5.914 -18.353 -10.925 1.00 21.94 106 LYS A C 1
ATOM 792 O O . LYS A 1 175 ? -6.296 -17.275 -10.457 1.00 26.03 106 LYS A O 1
ATOM 798 N N . GLU A 1 176 ? -4.844 -19.000 -10.457 1.00 25.85 107 GLU A N 1
ATOM 799 C CA . GLU A 1 176 ? -4.078 -18.495 -9.327 1.00 22.92 107 GLU A CA 1
ATOM 800 C C . GLU A 1 176 ? -3.438 -17.142 -9.612 1.00 25.06 107 GLU A C 1
ATOM 801 O O . GLU A 1 176 ? -2.931 -16.508 -8.678 1.00 23.99 107 GLU A O 1
ATOM 807 N N . ILE A 1 177 ? -3.434 -16.687 -10.870 1.00 23.02 108 ILE A N 1
ATOM 808 C CA . ILE A 1 177 ? -2.867 -15.370 -11.145 1.00 22.50 108 ILE A CA 1
ATOM 809 C C . ILE A 1 177 ? -3.703 -14.295 -10.469 1.00 22.72 108 ILE A C 1
ATOM 810 O O . ILE A 1 177 ? -3.201 -13.207 -10.158 1.00 23.10 108 ILE A O 1
ATOM 815 N N . GLY A 1 178 ? -4.980 -14.585 -10.207 1.00 24.44 109 GLY A N 1
ATOM 816 C CA . GLY A 1 178 ? -5.839 -13.668 -9.473 1.00 23.81 109 GLY A CA 1
ATOM 817 C C . GLY A 1 178 ? -5.428 -13.440 -8.032 1.00 22.94 109 GLY A C 1
ATOM 818 O O . GLY A 1 178 ? -5.971 -12.536 -7.390 1.00 25.95 109 GLY A O 1
ATOM 819 N N . GLN A 1 179 ? -4.494 -14.232 -7.508 1.00 22.94 110 GLN A N 1
ATOM 820 C CA . GLN A 1 179 ? -3.963 -13.990 -6.172 1.00 25.67 110 GLN A CA 1
ATOM 821 C C . GLN A 1 179 ? -2.880 -12.923 -6.166 1.00 27.75 110 GLN A C 1
ATOM 822 O O . GLN A 1 179 ? -2.391 -12.562 -5.086 1.00 25.81 110 GLN A O 1
ATOM 828 N N . LEU A 1 180 ? -2.511 -12.402 -7.339 1.00 21.99 111 LEU A N 1
ATOM 829 C CA . LEU A 1 180 ? -1.486 -11.366 -7.460 1.00 20.76 111 LEU A CA 1
ATOM 830 C C . LEU A 1 180 ? -2.141 -10.026 -7.135 1.00 22.50 111 LEU A C 1
ATOM 831 O O . LEU A 1 180 ? -2.487 -9.228 -8.006 1.00 20.75 111 LEU A O 1
ATOM 836 N N . LYS A 1 181 ? -2.313 -9.780 -5.837 1.00 23.88 112 LYS A N 1
ATOM 837 C CA . LYS A 1 181 ? -3.051 -8.599 -5.415 1.00 22.59 112 LYS A CA 1
ATOM 838 C C . LYS A 1 181 ? -2.289 -7.300 -5.670 1.00 21.69 112 LYS A C 1
ATOM 839 O O . LYS A 1 181 ? -2.906 -6.231 -5.665 1.00 26.78 112 LYS A O 1
ATOM 845 N N . ASN A 1 182 ? -0.979 -7.353 -5.900 1.00 19.64 113 ASN A N 1
ATOM 846 C CA . ASN A 1 182 ? -0.198 -6.144 -6.156 1.00 20.44 113 ASN A CA 1
ATOM 847 C C . ASN A 1 182 ? 0.087 -5.910 -7.637 1.00 23.16 113 ASN A C 1
ATOM 848 O O . ASN A 1 182 ? 0.796 -4.957 -7.982 1.00 21.80 113 ASN A O 1
ATOM 853 N N . LEU A 1 183 ? -0.471 -6.724 -8.518 1.00 21.55 114 LEU A N 1
ATOM 854 C CA . LEU A 1 183 ? -0.146 -6.631 -9.936 1.00 18.96 114 LEU A CA 1
ATOM 855 C C . LEU A 1 183 ? -0.864 -5.436 -10.557 1.00 19.58 114 LEU A C 1
ATOM 856 O O . LEU A 1 183 ? -2.100 -5.368 -10.536 1.00 24.84 114 LEU A O 1
ATOM 861 N N . ARG A 1 184 ? -0.093 -4.500 -11.119 1.00 19.13 115 ARG A N 1
ATOM 862 C CA . ARG A 1 184 ? -0.631 -3.290 -11.733 1.00 21.42 115 ARG A CA 1
ATOM 863 C C . ARG A 1 184 ? -0.468 -3.233 -13.239 1.00 18.12 115 ARG A C 1
ATOM 864 O O . ARG A 1 184 ? -1.236 -2.537 -13.899 1.00 21.39 115 ARG A O 1
ATOM 872 N N . TRP A 1 185 ? 0.549 -3.889 -13.789 1.00 18.51 116 TRP A N 1
ATOM 873 C CA . TRP A 1 185 ? 0.869 -3.788 -15.205 1.00 15.09 116 TRP A CA 1
ATOM 874 C C . TRP A 1 185 ? 1.052 -5.201 -15.737 1.00 19.74 116 TRP A C 1
ATOM 875 O O . TRP A 1 185 ? 1.903 -5.945 -15.241 1.00 16.79 116 TRP A O 1
ATOM 886 N N . LEU A 1 186 ? 0.234 -5.574 -16.718 1.00 16.60 117 LEU A N 1
ATOM 887 C CA . LEU A 1 186 ? 0.278 -6.899 -17.331 1.00 17.14 117 LEU A CA 1
ATOM 888 C C . LEU A 1 186 ? 0.148 -6.714 -18.833 1.00 19.11 117 LEU A C 1
ATOM 889 O O . LEU A 1 186 ? -0.792 -6.059 -19.301 1.00 18.66 117 LEU A O 1
ATOM 894 N N . SER A 1 187 ? 1.092 -7.264 -19.585 1.00 14.56 118 SER A N 1
ATOM 895 C CA . SER A 1 187 ? 1.059 -7.192 -21.039 1.00 17.21 118 SER A CA 1
ATOM 896 C C . SER A 1 187 ? 0.819 -8.591 -21.591 1.00 19.38 118 SER A C 1
ATOM 897 O O . SER A 1 187 ? 1.568 -9.528 -21.279 1.00 14.61 118 SER A O 1
ATOM 900 N N . LEU A 1 188 ? -0.222 -8.726 -22.413 1.00 18.79 119 LEU A N 1
ATOM 901 C CA . LEU A 1 188 ? -0.588 -10.006 -23.010 1.00 19.79 119 LEU A CA 1
ATOM 902 C C . LEU A 1 188 ? -0.683 -9.933 -24.528 1.00 20.21 119 LEU A C 1
ATOM 903 O O . LEU A 1 188 ? -1.193 -10.880 -25.149 1.00 16.57 119 LEU A O 1
ATOM 908 N N . LYS A 1 189 ? -0.192 -8.850 -25.138 1.00 18.27 120 LYS A N 1
ATOM 909 C CA . LYS A 1 189 ? -0.281 -8.677 -26.588 1.00 22.36 120 LYS A CA 1
ATOM 910 C C . LYS A 1 189 ? 0.307 -9.869 -27.332 1.00 22.30 120 LYS A C 1
ATOM 911 O O . LYS A 1 189 ? 1.342 -10.408 -26.946 1.00 19.17 120 LYS A O 1
ATOM 917 N N . ASN A 1 190 ? -0.340 -10.250 -28.437 1.00 18.47 121 ASN A N 1
ATOM 918 C CA . ASN A 1 190 ? 0.159 -11.294 -29.335 1.00 24.04 121 ASN A CA 1
ATOM 919 C C . ASN A 1 190 ? 0.179 -12.676 -28.681 1.00 24.10 121 ASN A C 1
ATOM 920 O O . ASN A 1 190 ? 1.037 -13.500 -29.006 1.00 25.76 121 ASN A O 1
ATOM 925 N N . ASN A 1 191 ? -0.730 -12.947 -27.748 1.00 17.38 122 ASN A N 1
ATOM 926 C CA . ASN A 1 191 ? -1.015 -14.318 -27.309 1.00 18.99 122 ASN A CA 1
ATOM 927 C C . ASN A 1 191 ? -2.402 -14.661 -27.853 1.00 19.64 122 ASN A C 1
ATOM 928 O O . ASN A 1 191 ? -3.422 -14.427 -27.200 1.00 18.04 122 ASN A O 1
ATOM 933 N N . THR A 1 192 ? -2.410 -15.237 -29.058 1.00 18.26 123 THR A N 1
ATOM 934 C CA . THR A 1 192 ? -3.630 -15.491 -29.817 1.00 22.56 123 THR A CA 1
ATOM 935 C C . THR A 1 192 ? -4.732 -16.114 -28.979 1.00 21.20 123 THR A C 1
ATOM 936 O O . THR A 1 192 ? -5.857 -15.600 -28.921 1.00 23.45 123 THR A O 1
ATOM 940 N N . ALA A 1 193 ? -4.407 -17.220 -28.308 1.00 16.45 124 ALA A N 1
ATOM 941 C CA . ALA A 1 193 ? -5.395 -18.003 -27.567 1.00 19.53 124 ALA A C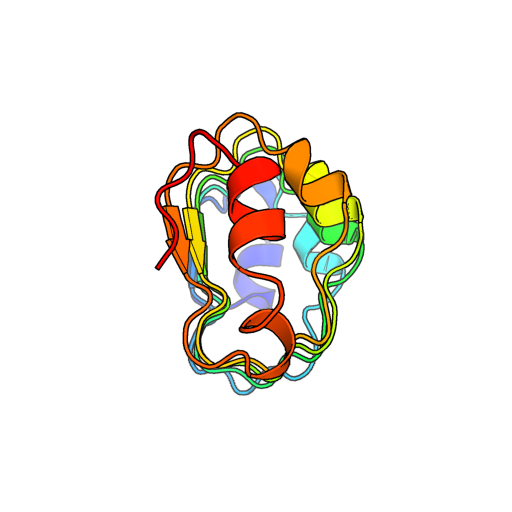A 1
ATOM 942 C C . ALA A 1 193 ? -6.069 -17.215 -26.451 1.00 18.98 124 ALA A C 1
ATOM 943 O O . ALA A 1 193 ? -7.190 -17.554 -26.059 1.00 21.90 124 ALA A O 1
ATOM 945 N N . LEU A 1 194 ? -5.423 -16.168 -25.939 1.00 13.66 125 LEU A N 1
ATOM 946 C CA . LEU A 1 194 ? -5.976 -15.383 -24.850 1.00 16.71 125 LEU A CA 1
ATOM 947 C C . LEU A 1 194 ? -6.965 -14.327 -25.326 1.00 22.01 125 LEU A C 1
ATOM 948 O O . LEU A 1 194 ? -7.717 -13.802 -24.504 1.00 22.81 125 LEU A O 1
ATOM 953 N N . ILE A 1 195 ? -6.965 -14.002 -26.624 1.00 22.56 126 ILE A N 1
ATOM 954 C CA . ILE A 1 195 ? -7.840 -12.928 -27.124 1.00 24.00 126 ILE A CA 1
ATOM 955 C C . ILE A 1 195 ? -9.306 -13.175 -26.794 1.00 27.48 126 ILE A C 1
ATOM 956 O O . ILE A 1 195 ? -9.995 -12.223 -26.403 1.00 30.48 126 ILE A O 1
ATOM 961 N N . PRO A 1 196 ? -9.862 -14.382 -26.950 1.00 28.98 127 PRO A N 1
ATOM 962 C CA . PRO A 1 196 ? -11.259 -14.601 -26.533 1.00 32.26 127 PRO A CA 1
ATOM 963 C C . PRO A 1 196 ? -11.455 -14.576 -25.034 1.00 34.76 127 PRO A C 1
ATOM 964 O O . PRO A 1 196 ? -12.602 -14.485 -24.577 1.00 38.28 127 PRO A O 1
ATOM 968 N N . GLN A 1 197 ? -10.384 -14.666 -24.252 1.00 30.17 128 GLN A N 1
ATOM 969 C CA . GLN A 1 197 ? -10.488 -14.714 -22.803 1.00 27.30 128 GLN A CA 1
ATOM 970 C C . GLN A 1 197 ? -10.292 -13.353 -22.151 1.00 31.96 128 GLN A C 1
ATOM 971 O O . GLN A 1 197 ? -10.216 -13.285 -20.920 1.00 31.65 128 GLN A O 1
ATOM 977 N N . LYS A 1 198 ? -10.218 -12.277 -22.943 1.00 32.68 129 LYS A N 1
ATOM 978 C CA . LYS A 1 198 ? -9.879 -10.956 -22.422 1.00 32.41 129 LYS A CA 1
ATOM 979 C C . LYS A 1 198 ? -10.751 -10.587 -21.226 1.00 37.44 129 LYS A C 1
ATOM 980 O O . LYS A 1 198 ? -10.255 -10.414 -20.109 1.00 33.37 129 LYS A O 1
ATOM 986 N N . ASN A 1 199 ? -12.067 -10.482 -21.446 1.00 37.50 130 ASN A N 1
ATOM 987 C CA . ASN A 1 199 ? -12.958 -9.999 -20.394 1.00 37.67 130 ASN A CA 1
ATOM 988 C C . ASN A 1 199 ? -12.854 -10.860 -19.145 1.00 35.74 130 ASN A C 1
ATOM 989 O O . ASN A 1 199 ? -12.831 -10.340 -18.023 1.00 37.47 130 ASN A O 1
ATOM 994 N N . LYS A 1 200 ? -12.772 -12.181 -19.324 1.00 31.76 131 LYS A N 1
ATOM 995 C CA . LYS A 1 200 ? -12.556 -13.075 -18.192 1.00 33.38 131 LYS A CA 1
ATOM 996 C C . LYS A 1 200 ? -11.268 -12.732 -17.452 1.00 33.84 131 LYS A C 1
ATOM 997 O O . LYS A 1 200 ? -11.232 -12.718 -16.213 1.00 29.73 131 LYS A O 1
ATOM 1003 N N . ILE A 1 201 ? -10.197 -12.442 -18.192 1.00 31.23 132 ILE A N 1
ATOM 1004 C CA . ILE A 1 201 ? -8.930 -12.131 -17.543 1.00 30.76 132 ILE A CA 1
ATOM 1005 C C . ILE A 1 201 ? -9.010 -10.801 -16.800 1.00 27.95 132 ILE A C 1
ATOM 1006 O O . ILE A 1 201 ? -8.451 -10.660 -15.706 1.00 30.05 132 ILE A O 1
ATOM 1011 N N . GLN A 1 202 ? -9.718 -9.810 -17.358 1.00 28.15 133 GLN A N 1
ATOM 1012 C CA . GLN A 1 202 ? -9.824 -8.530 -16.659 1.00 31.41 133 GLN A CA 1
ATOM 1013 C C . GLN A 1 202 ? -10.680 -8.661 -15.404 1.00 30.66 133 GLN A C 1
ATOM 1014 O O . GLN A 1 202 ? -10.387 -8.033 -14.380 1.00 31.61 133 GLN A O 1
ATOM 1020 N N . LYS A 1 203 ? -11.730 -9.485 -15.451 1.00 34.01 134 LYS A N 1
ATOM 1021 C CA . LYS A 1 203 ? -12.522 -9.725 -14.247 1.00 36.50 134 LYS A CA 1
ATOM 1022 C C . LYS A 1 203 ? -11.712 -10.449 -13.181 1.00 32.16 134 LYS A C 1
ATOM 1023 O O . LYS A 1 203 ? -12.014 -10.334 -11.991 1.00 33.61 134 LYS A O 1
ATOM 1029 N N . LEU A 1 204 ? -10.692 -11.203 -13.584 1.00 31.97 135 LEU A N 1
ATOM 1030 C CA . LEU A 1 204 ? -9.839 -11.882 -12.616 1.00 28.55 135 LEU A CA 1
ATOM 1031 C C . LEU A 1 204 ? -8.803 -10.941 -12.000 1.00 30.47 135 LEU A C 1
ATOM 1032 O O . LEU A 1 204 ? -8.357 -11.162 -10.866 1.00 26.15 135 LEU A O 1
ATOM 1037 N N . LEU A 1 205 ? -8.409 -9.899 -12.729 1.00 27.44 136 LEU A N 1
ATOM 1038 C CA . LEU A 1 205 ? -7.412 -8.929 -12.278 1.00 25.51 136 LEU A CA 1
ATOM 1039 C C . LEU A 1 205 ? -8.017 -7.541 -12.439 1.00 27.59 136 LEU A C 1
ATOM 1040 O O . LEU A 1 205 ? -7.579 -6.746 -13.282 1.00 26.79 136 LEU A O 1
ATOM 1045 N N . PR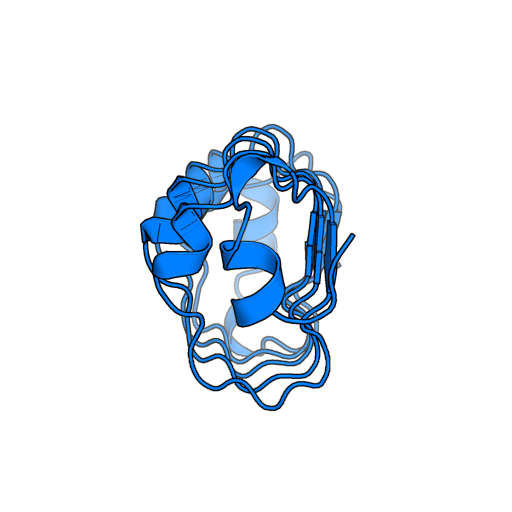O A 1 206 ? -9.052 -7.226 -11.652 1.00 28.56 137 PRO A N 1
ATOM 1046 C CA . PRO A 1 206 ? -9.814 -5.988 -11.884 1.00 28.89 137 PRO A CA 1
ATOM 1047 C C . PRO A 1 206 ? -9.067 -4.716 -11.529 1.00 32.01 137 PRO A C 1
ATOM 1048 O O . PRO A 1 206 ? -9.561 -3.623 -11.840 1.00 36.73 137 PRO A O 1
ATOM 1052 N N . ASN A 1 207 ? -7.908 -4.804 -10.889 1.00 30.40 138 ASN A N 1
ATOM 1053 C CA . ASN A 1 207 ? -7.128 -3.617 -10.576 1.00 28.44 138 ASN A CA 1
ATOM 1054 C C . ASN A 1 207 ? -5.845 -3.536 -11.388 1.00 30.20 138 ASN A C 1
ATOM 1055 O O . ASN A 1 207 ? -4.973 -2.726 -11.067 1.00 27.13 138 ASN A O 1
ATOM 1060 N N . THR A 1 208 ? -5.724 -4.340 -12.440 1.00 25.44 139 THR A N 1
ATOM 1061 C CA . THR A 1 208 ? -4.517 -4.422 -13.251 1.00 25.61 139 THR A CA 1
ATOM 1062 C C . THR A 1 208 ? -4.750 -3.740 -14.592 1.00 19.93 139 THR A C 1
ATOM 1063 O O . THR A 1 208 ? -5.760 -4.001 -15.249 1.00 22.61 139 THR A O 1
ATOM 1067 N N . ASN A 1 209 ? -3.813 -2.880 -15.002 1.00 20.58 140 ASN A N 1
ATOM 1068 C CA . ASN A 1 209 ? -3.805 -2.334 -16.359 1.00 20.60 140 ASN A CA 1
ATOM 1069 C C . ASN A 1 209 ? -3.308 -3.413 -17.305 1.00 20.62 140 ASN A C 1
ATOM 1070 O O . ASN A 1 209 ? -2.149 -3.827 -17.221 1.00 17.92 140 ASN A O 1
ATOM 1075 N N . ILE A 1 210 ? -4.162 -3.875 -18.210 1.00 20.13 141 ILE A N 1
ATOM 1076 C CA . ILE A 1 210 ? -3.816 -4.992 -19.079 1.00 20.11 141 ILE A CA 1
ATOM 1077 C C . ILE A 1 210 ? -3.664 -4.492 -20.504 1.00 23.11 141 ILE A C 1
ATOM 1078 O O . ILE A 1 210 ? -4.584 -3.879 -21.061 1.00 26.09 141 ILE A O 1
ATOM 1083 N N . ASP A 1 211 ? -2.499 -4.751 -21.084 1.00 20.48 142 ASP A N 1
ATOM 1084 C CA . ASP A 1 211 ? -2.182 -4.365 -22.457 1.00 26.88 142 ASP A CA 1
ATOM 1085 C C . ASP A 1 211 ? -2.261 -5.592 -23.383 1.00 24.88 142 ASP A C 1
ATOM 1086 O O . ASP A 1 211 ? -3.321 -5.859 -23.970 1.00 34.51 142 ASP A O 1
#

Solvent-accessible surface area: 7349 Å² total; per-residue (Å²): 119,52,133,73,23,65,101,0,32,131,79,36,110,128,0,145,76,1,35,4,26,112,59,136,45,52,123,6,47,105,85,0,0,94,0,66,83,0,53,75,3,44,0,18,140,11,141,0,79,54,5,17,113,29,0,53,103,0,70,39,1,53,18,0,42,0,42,83,4,80,0,31,66,6,24,116,30,0,3,105,1,98,77,0,83,82,1,7,0,17,24,10,119,1,103,59,7,18,145,46,0,18,92,4,155,68,2,88,148,3,20,19,112,120,1,110,41,7,110,118,38,128,100,89,2,70,154,48,6,102,104,9,84,45,97

Foldseek 3Di:
DEADPVVCLVPLAPEAEYAPDPVQDAADDLSPLSNQNHAEYHHDHHAYAEYDLSVLSVQNYAEYAHAQYAYAAYDLSVLNNQNYAYYEHHNYQHQDYDLSVLSNQNHAEYEHHPNVNCVVVVVVVCVSVVRYDYD

Sequence (135 aa):
NYKDLAEALQNPKEVRILDLSENQLTILPKEIGKLQKLQLLDLSRNRLITLPKEIERLQNLLSLDLNENQLTTLPKEIGKLQKLQELGLSGNRLITLPKEIGQLKNLRWLSLKNNTALIPQKNKIQKLLPNTNID

Organism: NCBI:txid758847

Secondary structure (DSSP, 8-state):
-BS-HHHHTTSTTS--EEE-TTS--SS--GGGGG-TT--EEE--SS------GGGGG-TT--EEE--SS------GGGGG-TT--EEE-TTS--S---GGGGG-TT--EEE-TT-GGGGGGHHHHHHHSTTSEE-

B-factor: mean 25.14, std 9.52, range [10.5, 61.37]

InterPro domains:
  IPR001611 Leucine-rich repeat [PF13855] (44-85)
  IPR001611 Leucine-rich repeat [PF13855] (97-152)
  IPR001611 Leucine-rich repeat [PS51450] (74-95)
  IPR001611 Leucine-rich repeat [PS51450] (97-118)
  IPR001611 Leucine-rich repeat [PS51450] (120-141)
  IPR003591 Leucine-rich repeat, typical subtype [SM00369] (50-71)
  IPR003591 Leucine-rich repeat, typical subtype [SM00369] (72-94)
  IPR003591 Leucine-rich repeat, typical subtype [SM00369] (95-117)
  IPR003591 Leucine-rich repeat, typical subtype [SM00369] (118-141)
  IPR032675 Leucine-rich repeat domain superfamily [G3DSA:3.80.10.10] (23-167)
  IPR050216 Leucine-rich repeat domain-containing protein [PTHR48051] (44-152)

Radius of gyration: 13.99 Å; Cα contacts (8 Å, |Δi|>4): 338; chains: 1; bounding box: 41×22×28 Å

Nearest PDB structures (foldseek):
  6lx0-assembly1_A  TM=1.007E+00  e=5.337E-24  Leptospira santarosai serovar Shermani str. LT 821
  4u06-assembly1_A  TM=9.908E-01  e=3.918E-11  Leptospira interrogans serovar Copenhageni str. Fiocruz L1-130
  4u08-assembly2_B  TM=9.996E-01  e=1.885E-10  Leptospira interrogans serovar Copenhageni str. Fiocruz L1-130
  4tzh-assembly2_B  TM=5.597E-01  e=3.318E-12  Leptospira interrogans
  7xzh-assembly1_A  TM=9.250E-01  e=2.934E-07  Homo sapiens